Protein AF-A0AAJ4JXK0-F1 (afdb_monomer)

Organism: Spiroplasma citri (NCBI:txid2133)

pLDDT: mean 91.3, std 6.17, range [59.69, 97.75]

Nearest PDB structures (foldseek):
  7wff-assembly1_E  TM=5.460E-01  e=2.149E+00  Arabidopsis thaliana
  7f9o-assembly1_P  TM=5.614E-01  e=5.450E+00  Hordeum vulgare subsp. spontaneum
  6khi-assembly1_E  TM=5.506E-01  e=6.122E+00  Thermosynechococcus vestitus BP-1

Foldseek 3Di:
DDDDDDDDPPPCCCPPPVQVVLVVLLPDPVNDDDDDDDPPCPCVVVPVVSSVVSVDDDFDCDPPDNVDTDDDDLCVQLVVLLVQLVPDPDPVSVVVSVVVSLVSLLVVLLVPDPDDPVCPPVSVVSSVVSSVVSVVVSVVVSVVVVVVVVVVVVVVVVD

Structure (mmCIF, N/CA/C/O backbone):
data_AF-A0AAJ4JXK0-F1
#
_entry.id   AF-A0AAJ4JXK0-F1
#
loop_
_atom_site.group_PDB
_atom_site.id
_atom_site.type_symbol
_atom_site.label_atom_id
_atom_site.label_alt_id
_atom_site.label_comp_id
_atom_site.label_asym_id
_atom_site.label_entity_id
_atom_site.label_seq_id
_atom_site.pdbx_PDB_ins_code
_atom_site.Cartn_x
_atom_site.Cartn_y
_atom_site.Cartn_z
_atom_site.occupancy
_atom_site.B_iso_or_equiv
_atom_site.auth_seq_id
_atom_site.auth_comp_id
_atom_site.auth_asym_id
_atom_site.auth_atom_id
_atom_site.pdbx_PDB_model_num
ATOM 1 N N . MET A 1 1 ? 5.168 8.074 17.503 1.00 74.88 1 MET A N 1
ATOM 2 C CA . MET A 1 1 ? 5.072 7.044 18.561 1.00 74.88 1 MET A CA 1
ATOM 3 C C . MET A 1 1 ? 4.677 5.740 17.886 1.00 74.88 1 MET A C 1
ATOM 5 O O . MET A 1 1 ? 3.736 5.766 17.105 1.00 74.88 1 MET A O 1
ATOM 9 N N . HIS A 1 2 ? 5.406 4.651 18.127 1.00 91.56 2 HIS A N 1
ATOM 10 C CA . HIS A 1 2 ? 5.059 3.309 17.643 1.00 91.56 2 HIS A CA 1
ATOM 11 C C . HIS A 1 2 ? 4.752 2.431 18.856 1.00 91.56 2 HIS A C 1
ATOM 13 O O . HIS A 1 2 ? 5.457 2.526 19.859 1.00 91.56 2 HIS A O 1
ATOM 19 N N . SER A 1 3 ? 3.702 1.616 18.779 1.00 91.75 3 SER A N 1
ATOM 20 C CA . SER A 1 3 ? 3.287 0.720 19.859 1.00 91.75 3 SER A CA 1
ATOM 21 C C . SER A 1 3 ? 3.076 -0.697 19.334 1.00 91.75 3 SER A C 1
ATOM 23 O O . SER A 1 3 ? 2.657 -0.900 18.195 1.00 91.75 3 SER A O 1
ATOM 25 N N . VAL A 1 4 ? 3.376 -1.680 20.181 1.00 94.19 4 VAL A N 1
ATOM 26 C CA . VAL A 1 4 ? 3.122 -3.102 19.931 1.00 94.19 4 VAL A CA 1
ATOM 27 C C . VAL A 1 4 ? 2.274 -3.61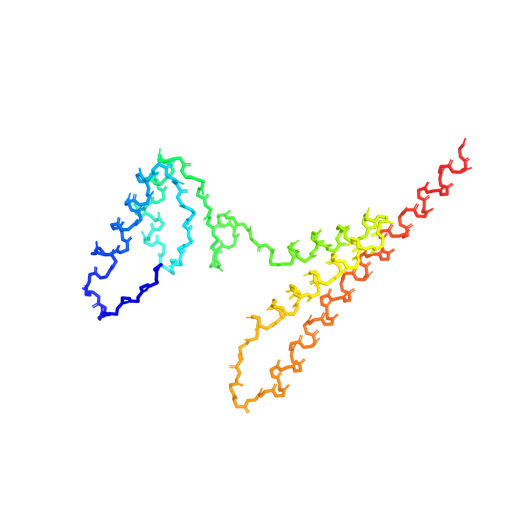9 21.086 1.00 94.19 4 VAL A C 1
ATOM 29 O O . VAL A 1 4 ? 2.636 -3.438 22.246 1.00 94.19 4 VAL A O 1
ATOM 32 N N . ILE A 1 5 ? 1.132 -4.236 20.774 1.00 91.50 5 ILE A N 1
ATOM 33 C CA . ILE A 1 5 ? 0.197 -4.777 21.769 1.00 91.50 5 ILE A CA 1
ATOM 34 C C . ILE A 1 5 ? 0.179 -6.298 21.635 1.00 91.50 5 ILE A C 1
ATOM 36 O O . ILE A 1 5 ? -0.261 -6.831 20.617 1.00 91.50 5 ILE A O 1
ATOM 40 N N . VAL A 1 6 ? 0.630 -6.996 22.676 1.00 93.81 6 VAL A N 1
ATOM 41 C CA . VAL A 1 6 ? 0.709 -8.463 22.714 1.00 93.81 6 VAL A CA 1
ATOM 42 C C . VAL A 1 6 ? -0.254 -9.000 23.768 1.00 93.81 6 VAL A C 1
ATOM 44 O O . VAL A 1 6 ? -0.399 -8.433 24.845 1.00 93.81 6 VAL A O 1
ATOM 47 N N . GLY A 1 7 ? -0.937 -10.096 23.452 1.00 91.62 7 GLY A N 1
ATOM 48 C CA . GLY A 1 7 ? -1.860 -10.770 24.362 1.00 91.62 7 GLY A CA 1
ATOM 49 C C . GLY A 1 7 ? -2.431 -12.029 23.721 1.00 91.62 7 GLY A C 1
ATOM 50 O O . GLY A 1 7 ? -2.402 -12.160 22.494 1.00 91.62 7 GLY A O 1
ATOM 51 N N . SER A 1 8 ? -2.981 -12.938 24.521 1.00 93.44 8 SER A N 1
ATOM 52 C CA . SER A 1 8 ? -3.598 -14.181 24.040 1.00 93.44 8 SER A CA 1
ATOM 53 C C . SER A 1 8 ? -4.868 -13.936 23.208 1.00 93.44 8 SER A C 1
ATOM 55 O O . SER A 1 8 ? -5.426 -12.833 23.165 1.00 93.44 8 SER A O 1
ATOM 57 N N . THR A 1 9 ? -5.345 -14.953 22.492 1.00 89.44 9 THR A N 1
ATOM 58 C CA . THR A 1 9 ? -6.667 -14.900 21.844 1.00 89.44 9 THR A CA 1
ATOM 59 C C . THR A 1 9 ? -7.746 -14.620 22.893 1.00 89.44 9 THR A C 1
ATOM 61 O O . THR A 1 9 ? -7.645 -15.087 24.022 1.00 89.44 9 THR A O 1
ATOM 64 N N . ALA A 1 10 ? -8.753 -13.820 22.532 1.00 87.06 10 ALA A N 1
ATOM 65 C CA . ALA A 1 10 ? -9.813 -13.352 23.432 1.00 87.06 10 ALA A CA 1
ATOM 66 C C . ALA A 1 10 ? -9.359 -12.469 24.617 1.00 87.06 10 ALA A C 1
ATOM 68 O O . ALA A 1 10 ? -10.185 -12.084 25.435 1.00 87.06 10 ALA A O 1
ATOM 69 N N . SER A 1 11 ? -8.100 -12.015 24.665 1.00 91.38 11 SER A N 1
ATOM 70 C CA . SER A 1 11 ? -7.618 -11.077 25.697 1.00 91.38 11 SER A CA 1
ATOM 71 C C . SER A 1 11 ? -8.143 -9.635 25.551 1.00 91.38 11 SER A C 1
ATOM 73 O O . SER A 1 11 ? -7.596 -8.713 26.147 1.00 91.38 11 SER A O 1
ATOM 75 N N . GLY A 1 12 ? -9.123 -9.400 24.675 1.00 91.31 12 GLY A N 1
ATOM 76 C CA . GLY A 1 12 ? -9.739 -8.087 24.486 1.00 91.31 12 GLY A CA 1
ATOM 77 C C . GLY A 1 12 ? -8.936 -7.057 23.682 1.00 91.31 12 GLY A C 1
ATOM 78 O O . GLY A 1 12 ? -9.390 -5.925 23.596 1.00 91.31 12 GLY A O 1
ATOM 79 N N . LYS A 1 13 ? -7.802 -7.396 23.042 1.00 93.94 13 LYS A N 1
ATOM 80 C CA . LYS A 1 13 ? -6.971 -6.425 22.273 1.00 93.94 13 LYS A CA 1
ATOM 81 C C . LYS A 1 13 ? -7.781 -5.571 21.291 1.00 93.94 13 LYS A C 1
ATOM 83 O O . LYS A 1 13 ? -7.614 -4.355 21.224 1.00 93.94 13 LYS A O 1
ATOM 88 N N . THR A 1 14 ? -8.675 -6.216 20.546 1.00 91.69 14 THR A N 1
ATOM 89 C CA . THR A 1 14 ? -9.527 -5.562 19.551 1.00 91.69 14 THR A CA 1
ATOM 90 C C . THR A 1 14 ? -10.476 -4.551 20.196 1.00 91.69 14 THR A C 1
ATOM 92 O O . THR A 1 14 ? -10.529 -3.401 19.772 1.00 91.69 14 THR A O 1
ATOM 95 N N . GLN A 1 15 ? -11.179 -4.966 21.252 1.00 92.88 15 GLN A N 1
ATOM 96 C CA . GLN A 1 15 ? -12.190 -4.156 21.938 1.00 92.88 15 GLN A CA 1
ATOM 97 C C . GLN A 1 15 ? -11.573 -3.063 22.818 1.00 92.88 15 GLN A C 1
ATOM 99 O O . GLN A 1 15 ? -12.094 -1.958 22.890 1.00 92.88 15 GLN A O 1
ATOM 104 N N . GLY A 1 16 ? -10.450 -3.357 23.474 1.00 92.88 16 GLY A N 1
ATOM 105 C CA . GLY A 1 16 ? -9.808 -2.454 24.424 1.00 92.88 16 GLY A CA 1
ATOM 106 C C . GLY A 1 16 ? -8.878 -1.425 23.788 1.00 92.88 16 GLY A C 1
ATOM 107 O O . GLY A 1 16 ? -8.674 -0.371 24.379 1.00 92.88 16 GLY A O 1
ATOM 108 N N . ILE A 1 17 ? -8.313 -1.702 22.604 1.00 93.94 17 ILE A N 1
ATOM 109 C CA . ILE A 1 17 ? -7.303 -0.824 21.989 1.00 93.94 17 ILE A CA 1
ATOM 110 C C . ILE A 1 17 ? -7.640 -0.468 20.543 1.00 93.94 17 ILE A C 1
ATOM 112 O O . ILE A 1 17 ? -7.691 0.715 20.208 1.00 93.94 17 ILE A O 1
ATOM 116 N N . VAL A 1 18 ? -7.873 -1.457 19.676 1.00 93.81 18 VAL A N 1
ATOM 117 C CA . VAL A 1 18 ? -8.003 -1.215 18.226 1.00 93.81 18 VAL A CA 1
ATOM 118 C C . VAL A 1 18 ? -9.253 -0.394 17.910 1.00 93.81 18 VAL A C 1
ATOM 120 O O . VAL A 1 18 ? -9.146 0.674 17.310 1.00 93.81 18 VAL A O 1
ATOM 123 N N . LEU A 1 19 ? -10.427 -0.847 18.359 1.00 95.50 19 LEU A N 1
ATOM 124 C CA . LEU A 1 19 ? -11.693 -0.153 18.118 1.00 95.50 19 LEU A CA 1
ATOM 125 C C . LEU A 1 19 ? -11.710 1.259 18.730 1.00 95.50 19 LEU A C 1
ATOM 127 O O . LEU A 1 19 ? -11.975 2.202 17.982 1.00 95.50 19 LEU A O 1
ATOM 131 N N . PRO A 1 20 ? -11.357 1.469 20.019 1.00 95.56 20 PRO A N 1
ATOM 132 C CA . PRO A 1 20 ? -11.241 2.812 20.583 1.00 95.56 20 PRO A CA 1
ATOM 133 C C . PRO A 1 20 ? -10.326 3.728 19.770 1.00 95.56 20 PRO A C 1
ATOM 135 O O . PRO A 1 20 ? -10.684 4.876 19.519 1.00 95.56 20 PRO A O 1
ATOM 138 N N . THR A 1 21 ? -9.184 3.217 19.299 1.00 95.12 21 THR A N 1
ATOM 139 C CA . THR A 1 21 ? -8.241 3.985 18.471 1.00 95.12 21 THR A CA 1
ATOM 140 C C . THR A 1 21 ? -8.879 4.426 17.152 1.00 95.12 21 THR A C 1
ATOM 142 O O . THR A 1 21 ? -8.759 5.590 16.771 1.00 95.12 21 THR A O 1
ATOM 145 N N . ILE A 1 22 ? -9.600 3.529 16.471 1.00 96.50 22 ILE A N 1
ATOM 146 C CA . ILE A 1 22 ? -10.316 3.847 15.227 1.00 96.50 22 ILE A CA 1
ATOM 147 C C . ILE A 1 22 ? -11.394 4.908 15.481 1.00 96.50 22 ILE A C 1
ATOM 149 O O . ILE A 1 22 ? -11.466 5.896 14.750 1.00 96.50 22 ILE A O 1
ATOM 153 N N . TYR A 1 23 ? -12.204 4.751 16.532 1.00 96.31 23 TYR A N 1
ATOM 154 C CA . TYR A 1 23 ? -13.269 5.706 16.852 1.00 96.31 23 TYR A CA 1
ATOM 155 C C . TYR A 1 23 ? -12.723 7.086 17.236 1.00 96.31 23 TYR A C 1
ATOM 157 O O . TYR A 1 23 ? -13.265 8.097 16.781 1.00 96.31 23 TYR A O 1
ATOM 165 N N . LEU A 1 24 ? -11.640 7.137 18.021 1.00 95.50 24 LEU A N 1
ATOM 166 C CA . LEU A 1 24 ? -10.947 8.377 18.383 1.00 95.50 24 LEU A CA 1
ATOM 167 C C . LEU A 1 24 ? -10.407 9.095 17.142 1.00 95.50 24 LEU A C 1
ATOM 169 O O . LEU A 1 24 ? -10.670 10.284 16.964 1.00 95.50 24 LEU A O 1
ATOM 173 N N . ASN A 1 25 ? -9.732 8.370 16.246 1.00 95.62 25 ASN A N 1
ATOM 174 C CA . ASN A 1 25 ? -9.268 8.927 14.975 1.00 95.62 25 ASN A CA 1
ATOM 175 C C . ASN A 1 25 ? -10.436 9.418 14.115 1.00 95.62 25 ASN A C 1
ATOM 177 O O . ASN A 1 25 ? -10.362 10.509 13.557 1.00 95.62 25 ASN A O 1
ATOM 181 N N . GLY A 1 26 ? -11.541 8.669 14.084 1.00 95.81 26 GLY A N 1
ATOM 182 C CA . GLY A 1 26 ? -12.766 9.052 13.389 1.00 95.81 26 GLY A CA 1
ATOM 183 C C . GLY A 1 26 ? -13.316 10.415 13.825 1.00 95.81 26 GLY A C 1
ATOM 184 O O . GLY A 1 26 ? -13.728 11.205 12.974 1.00 95.81 26 GLY A O 1
ATOM 185 N N . LYS A 1 27 ? -13.260 10.727 15.129 1.00 94.88 27 LYS A N 1
ATOM 186 C CA . LYS A 1 27 ? -13.686 12.029 15.682 1.00 94.88 27 LYS A CA 1
ATOM 187 C C . LYS A 1 27 ? -12.670 13.147 15.480 1.00 94.88 27 LYS A C 1
ATOM 189 O O . LYS A 1 27 ? -13.033 14.314 15.601 1.00 94.88 27 LYS A O 1
ATOM 194 N N . SER A 1 28 ? -11.410 12.813 15.212 1.00 95.00 28 SER A N 1
ATOM 195 C CA . SER A 1 28 ? -10.355 13.811 15.087 1.00 95.00 28 SER A CA 1
ATOM 196 C C . SER A 1 28 ? -10.647 14.787 13.949 1.00 95.00 28 SER A C 1
ATOM 198 O O . SER A 1 28 ? -10.995 14.388 12.835 1.00 95.00 28 SER A O 1
ATOM 200 N N . THR A 1 29 ? -10.435 16.076 14.204 1.00 92.50 29 THR A N 1
ATOM 201 C CA . THR A 1 29 ? -10.529 17.135 13.190 1.00 92.50 29 THR A CA 1
ATOM 202 C C . THR A 1 29 ? -9.427 17.022 12.139 1.00 92.50 29 THR A C 1
ATOM 204 O O . THR A 1 29 ? -9.635 17.410 10.995 1.00 92.50 29 THR A O 1
ATOM 207 N N . THR A 1 30 ? -8.276 16.438 12.492 1.00 92.88 30 THR A N 1
ATOM 208 C CA . THR A 1 30 ? -7.153 16.222 11.565 1.00 92.88 30 THR A CA 1
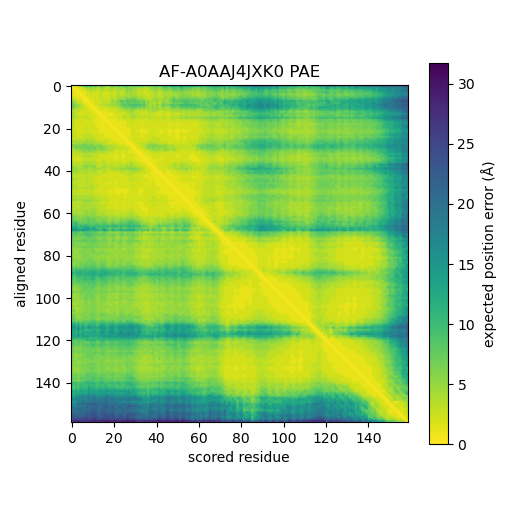ATOM 209 C C . THR A 1 30 ? -7.407 15.112 10.548 1.00 92.88 30 THR A C 1
ATOM 211 O O . THR A 1 30 ? -6.680 15.032 9.562 1.00 92.88 30 THR A O 1
ATOM 214 N N . LYS A 1 31 ? -8.414 14.258 10.787 1.00 92.00 31 LYS A N 1
ATOM 215 C CA . LYS A 1 31 ? -8.820 13.136 9.924 1.00 92.00 31 LYS A CA 1
ATOM 216 C C . LYS A 1 31 ? -7.630 12.309 9.397 1.00 92.00 31 LYS A C 1
ATOM 218 O O . LYS A 1 31 ? -7.422 12.228 8.186 1.00 92.00 31 LYS A O 1
ATOM 223 N N . PRO A 1 32 ? -6.823 11.684 10.279 1.00 94.38 32 PRO A N 1
ATOM 224 C CA . PRO A 1 32 ? -5.642 10.941 9.849 1.00 94.38 32 PRO A CA 1
ATOM 225 C C . PRO A 1 32 ? -6.022 9.735 8.987 1.00 94.38 32 PRO A C 1
ATOM 227 O O . 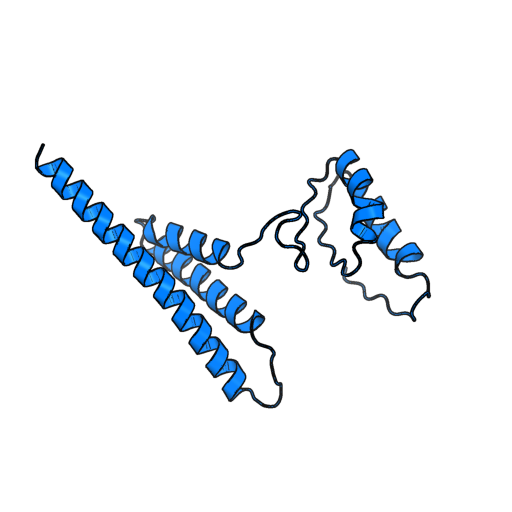PRO A 1 32 ? -6.965 9.014 9.315 1.00 94.38 32 PRO A O 1
ATOM 230 N N . THR A 1 33 ? -5.254 9.479 7.926 1.00 96.19 33 THR A N 1
ATOM 231 C CA . THR A 1 33 ? -5.404 8.279 7.092 1.00 96.19 33 THR A CA 1
ATOM 232 C C . THR A 1 33 ? -5.163 7.020 7.919 1.00 96.19 33 THR A C 1
ATOM 234 O O . THR A 1 33 ? -4.155 6.910 8.616 1.00 96.19 33 THR A O 1
ATOM 237 N N . MET A 1 34 ? -6.071 6.053 7.802 1.00 96.12 34 MET A N 1
ATOM 238 C CA . MET A 1 34 ? -5.980 4.761 8.479 1.00 96.12 34 MET A CA 1
ATOM 239 C C . MET A 1 34 ? -5.822 3.644 7.451 1.00 96.12 34 MET A C 1
ATOM 241 O O . MET A 1 34 ? -6.575 3.574 6.483 1.00 96.12 34 MET A O 1
ATOM 245 N N . ILE A 1 35 ? -4.847 2.765 7.684 1.00 95.50 35 ILE A N 1
ATOM 246 C CA . ILE A 1 35 ? -4.660 1.515 6.943 1.00 95.50 35 ILE A CA 1
ATOM 247 C C . ILE A 1 35 ? -4.818 0.390 7.961 1.00 95.50 35 ILE A C 1
ATOM 249 O O . ILE A 1 35 ? -4.083 0.345 8.946 1.00 95.50 35 ILE A O 1
ATOM 253 N N . ILE A 1 36 ? -5.802 -0.479 7.743 1.00 94.88 36 ILE A N 1
ATOM 254 C CA . ILE A 1 36 ? -6.172 -1.544 8.675 1.00 94.88 36 ILE A CA 1
ATOM 255 C C . ILE A 1 36 ? -6.099 -2.867 7.920 1.00 94.88 36 ILE A C 1
ATOM 257 O O . ILE A 1 36 ? -6.762 -3.036 6.899 1.00 94.88 36 ILE A O 1
ATOM 261 N N . THR A 1 37 ? -5.292 -3.800 8.418 1.00 93.31 37 THR A N 1
ATOM 262 C CA . THR A 1 37 ? -5.285 -5.183 7.943 1.00 93.31 37 THR A CA 1
ATOM 263 C C . THR A 1 37 ? -6.360 -5.961 8.697 1.00 93.31 37 THR A C 1
ATOM 265 O O . THR A 1 37 ? -6.274 -6.138 9.911 1.00 93.31 37 THR A O 1
ATOM 268 N N . ASP A 1 38 ? -7.397 -6.406 7.988 1.00 92.56 38 ASP A N 1
ATOM 269 C CA . ASP A 1 38 ? -8.554 -7.080 8.585 1.00 92.56 38 ASP A CA 1
ATOM 270 C C . ASP A 1 38 ? -8.824 -8.432 7.906 1.00 92.56 38 ASP A C 1
ATOM 272 O O . ASP A 1 38 ? -9.669 -8.521 7.017 1.00 92.56 38 ASP A O 1
ATOM 276 N N . PRO A 1 39 ? -8.119 -9.505 8.309 1.00 86.38 39 PRO A N 1
ATOM 277 C CA . PRO A 1 39 ? -8.281 -10.826 7.701 1.00 86.38 39 PRO A CA 1
ATOM 278 C C . PRO A 1 39 ? -9.685 -11.428 7.855 1.00 86.38 39 PRO A C 1
ATOM 280 O O . PRO A 1 39 ? -10.021 -12.360 7.133 1.00 86.38 39 PRO A O 1
ATOM 283 N N . LYS A 1 40 ? -10.485 -10.949 8.821 1.00 87.62 40 LYS A N 1
ATOM 284 C CA . LYS A 1 40 ? -11.819 -11.491 9.131 1.00 87.62 40 LYS A CA 1
ATOM 285 C C . LYS A 1 40 ? -12.973 -10.607 8.654 1.00 87.62 40 LYS A C 1
ATOM 287 O O . LYS A 1 40 ? -14.116 -11.051 8.677 1.00 87.62 40 LYS A O 1
ATOM 292 N N . GLY A 1 41 ? -12.702 -9.360 8.276 1.00 90.31 41 GLY A N 1
ATOM 293 C CA . GLY A 1 41 ? -13.724 -8.369 7.926 1.00 90.31 41 GLY A CA 1
ATOM 294 C C . GLY A 1 41 ? -14.488 -7.787 9.126 1.00 90.31 41 GLY A C 1
ATOM 295 O O . GLY A 1 41 ? -15.419 -7.003 8.939 1.00 90.31 41 GLY A O 1
ATOM 296 N N . GLU A 1 42 ? -14.131 -8.153 10.363 1.00 93.44 42 GLU A N 1
ATOM 297 C CA . GLU A 1 42 ? -14.824 -7.695 11.575 1.00 93.44 42 GLU A CA 1
ATOM 298 C C . GLU A 1 42 ? -14.675 -6.180 11.768 1.00 93.44 42 GLU A C 1
ATOM 300 O O . GLU A 1 42 ? -15.639 -5.495 12.111 1.00 93.44 42 GLU A O 1
ATOM 305 N N . MET A 1 43 ? -13.478 -5.636 11.533 1.00 95.00 43 MET A N 1
ATOM 306 C CA . MET A 1 43 ? -13.210 -4.207 11.714 1.00 95.00 43 MET A CA 1
ATOM 307 C C . MET A 1 43 ? -13.934 -3.390 10.657 1.00 95.00 43 MET A C 1
ATOM 309 O O . MET A 1 43 ? -14.530 -2.362 10.984 1.00 95.00 43 MET A O 1
ATOM 313 N N . TYR A 1 44 ? -13.926 -3.855 9.407 1.00 94.12 44 TYR A N 1
ATOM 314 C CA . TYR A 1 44 ? -14.679 -3.215 8.337 1.00 94.12 44 TYR A CA 1
ATOM 315 C C . TYR A 1 44 ? -16.173 -3.146 8.676 1.00 94.12 44 TYR A C 1
ATOM 317 O O . TYR A 1 44 ? -16.750 -2.057 8.657 1.00 94.12 44 TYR A O 1
ATOM 325 N N . ASN A 1 45 ? -16.780 -4.269 9.065 1.00 94.62 45 ASN A N 1
ATOM 326 C CA . ASN A 1 45 ? -18.208 -4.333 9.382 1.00 94.62 45 ASN A CA 1
ATOM 327 C C . ASN A 1 45 ? -18.593 -3.439 10.573 1.00 94.62 45 ASN A C 1
ATOM 329 O O . ASN A 1 45 ? -19.646 -2.810 10.550 1.00 94.62 45 ASN A O 1
ATOM 333 N N . LEU A 1 46 ? -17.738 -3.346 11.597 1.00 95.88 46 LEU A N 1
ATOM 334 C CA . LEU A 1 46 ? -18.018 -2.563 12.807 1.00 95.88 46 LEU A CA 1
ATOM 335 C C . LEU A 1 46 ? -17.761 -1.057 12.655 1.00 95.88 46 LEU A C 1
ATOM 337 O O . LEU A 1 46 ? -18.386 -0.257 13.354 1.00 95.88 46 LEU A O 1
ATOM 341 N N . THR A 1 47 ? -16.814 -0.652 11.803 1.00 97.00 47 THR A N 1
ATOM 342 C CA . THR A 1 47 ? -16.291 0.730 11.820 1.00 97.00 47 THR A CA 1
ATOM 343 C C . THR A 1 47 ? -16.482 1.507 10.523 1.00 97.00 47 THR A C 1
ATOM 345 O O . THR A 1 47 ? -16.492 2.736 10.565 1.00 97.00 47 THR A O 1
ATOM 348 N N . SER A 1 48 ? -16.663 0.843 9.376 1.00 96.19 48 SER A N 1
ATOM 349 C CA . SER A 1 48 ? -16.685 1.520 8.069 1.00 96.19 48 SER A CA 1
ATOM 350 C C . SER A 1 48 ? -17.818 2.539 7.929 1.00 96.19 48 SER A C 1
ATOM 352 O O . SER A 1 48 ? -17.560 3.654 7.480 1.00 96.19 48 SER A O 1
ATOM 354 N N . GLY A 1 49 ? -19.036 2.193 8.364 1.00 96.88 49 GLY A N 1
ATOM 355 C CA . GLY A 1 49 ? -20.193 3.096 8.341 1.00 96.88 49 GLY A CA 1
ATOM 356 C C . GLY A 1 49 ? -19.955 4.349 9.183 1.00 96.88 49 GLY A C 1
ATOM 357 O O . GLY A 1 49 ? -20.036 5.463 8.674 1.00 96.88 49 GLY A O 1
ATOM 358 N N . TYR A 1 50 ? -19.523 4.164 10.433 1.00 97.56 50 TYR A N 1
ATOM 359 C CA . TYR A 1 50 ? -19.167 5.268 11.325 1.00 97.56 50 TYR A CA 1
ATOM 360 C C . TYR A 1 50 ? -18.083 6.179 10.730 1.00 97.56 50 TYR A C 1
ATOM 362 O O . TYR A 1 50 ? -18.177 7.405 10.798 1.00 97.56 50 TYR A O 1
ATOM 370 N N . LEU A 1 51 ? -17.029 5.602 10.148 1.00 97.75 51 LEU A N 1
ATOM 371 C CA . LEU A 1 51 ? -15.960 6.383 9.533 1.00 97.75 51 LEU A CA 1
ATOM 372 C C . LEU A 1 51 ? -16.471 7.165 8.314 1.00 97.75 51 LEU A C 1
ATOM 374 O O . LEU A 1 51 ? -16.130 8.340 8.170 1.00 97.75 51 LEU A O 1
ATOM 378 N N . ALA A 1 52 ? -17.315 6.553 7.479 1.00 96.69 52 ALA A N 1
ATOM 379 C CA . ALA A 1 52 ? -17.933 7.212 6.332 1.00 96.69 52 ALA A CA 1
ATOM 380 C C . ALA A 1 52 ? -18.811 8.403 6.754 1.00 96.69 52 ALA A C 1
ATOM 382 O O . ALA A 1 52 ? -18.670 9.488 6.193 1.00 96.69 52 ALA A O 1
ATOM 383 N N . GLU A 1 53 ? -19.637 8.242 7.792 1.00 97.12 53 GLU A N 1
ATOM 384 C CA . GLU A 1 53 ? -20.432 9.329 8.391 1.00 97.12 53 GLU A CA 1
ATOM 385 C C . GLU A 1 53 ? -19.549 10.462 8.927 1.00 97.12 53 GLU A C 1
ATOM 387 O O . GLU A 1 53 ? -19.890 11.638 8.842 1.00 97.12 53 GLU A O 1
ATOM 392 N N . ASN A 1 54 ? -18.360 10.117 9.418 1.00 96.38 54 ASN A N 1
ATOM 393 C CA . ASN A 1 54 ? -17.348 11.069 9.853 1.00 96.38 54 ASN A CA 1
ATOM 394 C C . ASN A 1 54 ? -16.494 11.617 8.690 1.00 96.38 54 ASN A C 1
ATOM 396 O O . ASN A 1 54 ? -15.432 12.192 8.933 1.00 96.38 54 ASN A O 1
ATOM 400 N N . GLY A 1 55 ? -16.920 11.470 7.435 1.00 95.44 55 GLY A N 1
ATOM 401 C CA . GLY A 1 55 ? -16.275 12.079 6.269 1.00 95.44 55 GLY A CA 1
ATOM 402 C C . GLY A 1 55 ? -15.033 11.346 5.756 1.00 95.44 55 GLY A C 1
ATOM 403 O O . GLY A 1 55 ? -14.292 11.897 4.941 1.00 95.44 55 GLY A O 1
ATOM 404 N N . TYR A 1 56 ? -14.780 10.113 6.203 1.00 97.38 56 TYR A N 1
ATOM 405 C CA . TYR A 1 56 ? -13.706 9.299 5.641 1.00 97.38 56 TYR A CA 1
ATOM 406 C C . TYR A 1 56 ? -14.107 8.671 4.309 1.00 97.38 56 TYR A C 1
ATOM 408 O O . TYR A 1 56 ? -15.178 8.087 4.159 1.00 97.38 56 TYR A O 1
ATOM 416 N N . LYS A 1 57 ? -13.178 8.689 3.350 1.00 96.31 57 LYS A N 1
ATOM 417 C CA . LYS A 1 57 ? -13.299 7.899 2.124 1.00 96.31 57 LYS A CA 1
ATOM 418 C C . LYS A 1 57 ? -12.878 6.460 2.401 1.00 96.31 57 LYS A C 1
ATOM 420 O O . LYS A 1 57 ? -11.689 6.178 2.539 1.00 96.31 57 LYS A O 1
ATOM 425 N N . ILE A 1 58 ? -13.845 5.552 2.431 1.00 95.62 58 ILE A N 1
ATOM 426 C CA . ILE A 1 58 ? -13.577 4.134 2.672 1.00 95.62 58 ILE A CA 1
ATOM 427 C C . ILE A 1 58 ? -13.092 3.464 1.385 1.00 95.62 58 ILE A C 1
ATOM 429 O O . ILE A 1 58 ? -13.69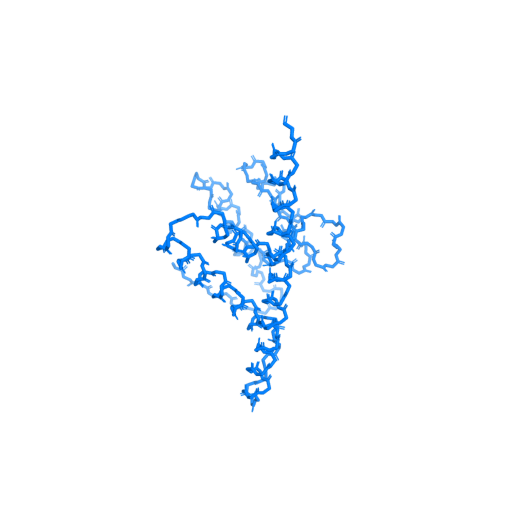5 3.610 0.317 1.00 95.62 58 ILE A O 1
ATOM 433 N N . LYS A 1 59 ? -11.976 2.741 1.493 1.00 94.56 59 LYS A N 1
ATOM 434 C CA . LYS A 1 59 ? -11.413 1.899 0.437 1.00 94.56 59 LYS A CA 1
ATOM 435 C C . LYS A 1 59 ? -11.117 0.520 0.998 1.00 94.56 59 LYS A C 1
ATOM 437 O O . LYS A 1 59 ? -10.529 0.414 2.068 1.00 94.56 59 LYS A O 1
ATOM 442 N N . VAL A 1 60 ? -11.539 -0.510 0.273 1.00 93.81 60 VAL A N 1
ATOM 443 C CA . VAL A 1 60 ? -11.398 -1.913 0.681 1.00 93.81 60 VAL A CA 1
ATOM 444 C C . VAL A 1 60 ? -10.662 -2.650 -0.416 1.00 93.81 60 VAL A C 1
ATOM 446 O O . VAL A 1 60 ? -11.065 -2.545 -1.566 1.00 93.81 60 VAL A O 1
ATOM 449 N N . ILE A 1 61 ? -9.610 -3.383 -0.072 1.00 92.44 61 ILE A N 1
ATOM 450 C CA . ILE A 1 61 ? -8.944 -4.306 -0.991 1.00 92.44 61 ILE A CA 1
ATOM 451 C C . ILE A 1 61 ? -9.213 -5.706 -0.447 1.00 92.44 61 ILE A C 1
ATOM 453 O O . ILE A 1 61 ? -8.643 -6.084 0.576 1.00 92.44 61 ILE A O 1
ATOM 457 N N . ASP A 1 62 ? -10.126 -6.431 -1.091 1.00 90.75 62 ASP A N 1
ATOM 458 C CA . ASP A 1 62 ? -10.462 -7.808 -0.732 1.00 90.75 62 ASP A CA 1
ATOM 459 C C . ASP A 1 62 ? -9.663 -8.769 -1.622 1.00 90.75 62 ASP A C 1
ATOM 461 O O . ASP A 1 62 ? -9.905 -8.890 -2.822 1.00 90.75 62 ASP A O 1
ATOM 465 N N .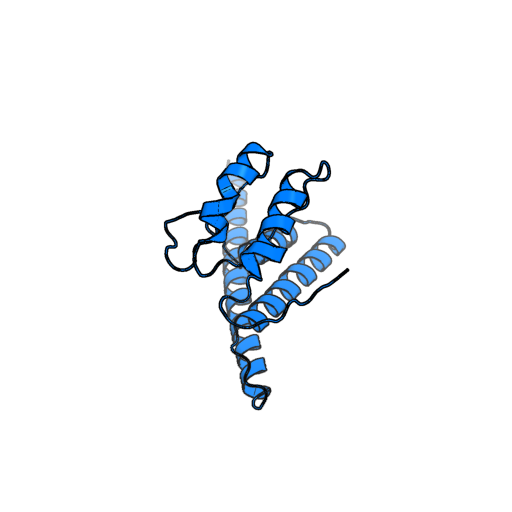 PHE A 1 63 ? -8.666 -9.429 -1.030 1.00 86.88 63 PHE A N 1
ATOM 466 C CA . PHE A 1 63 ? -7.822 -10.394 -1.739 1.00 86.88 63 PHE A CA 1
ATOM 467 C C . PHE A 1 63 ? -8.482 -11.770 -1.899 1.00 86.88 63 PHE A C 1
ATOM 469 O O . PHE A 1 63 ? -8.014 -12.571 -2.705 1.00 86.88 63 PHE A O 1
ATOM 476 N N . CYS A 1 64 ? -9.553 -12.054 -1.152 1.00 87.19 64 CYS A N 1
ATOM 477 C CA . CYS A 1 64 ? -10.310 -13.299 -1.256 1.00 87.19 64 CYS A CA 1
ATOM 478 C C . CYS A 1 64 ? -11.394 -13.197 -2.334 1.00 87.19 64 CYS A C 1
ATOM 480 O O . CYS A 1 64 ? -11.668 -14.173 -3.029 1.00 87.19 64 CYS A O 1
ATOM 482 N N . ASN A 1 65 ? -12.008 -12.021 -2.484 1.00 86.00 65 ASN A N 1
ATOM 483 C CA . ASN A 1 65 ? -12.994 -11.746 -3.519 1.00 86.00 65 ASN A CA 1
ATOM 484 C C . ASN A 1 65 ? -12.648 -10.462 -4.281 1.00 86.00 65 ASN A C 1
ATOM 486 O O . ASN A 1 65 ? -13.073 -9.369 -3.916 1.00 86.00 65 ASN A O 1
ATOM 490 N N . LEU A 1 66 ? -11.921 -10.626 -5.387 1.00 83.25 66 LEU A N 1
ATOM 491 C CA . LEU A 1 66 ? -11.423 -9.518 -6.209 1.00 83.25 66 LEU A CA 1
ATOM 492 C C . LEU A 1 66 ? -12.534 -8.712 -6.905 1.00 83.25 66 LEU A C 1
ATOM 494 O O . LEU A 1 66 ? -12.287 -7.585 -7.330 1.00 83.25 66 LEU A O 1
ATOM 498 N N . GLU A 1 67 ? -13.744 -9.267 -7.030 1.00 82.94 67 GLU A N 1
ATOM 499 C CA . GLU A 1 67 ? -14.903 -8.560 -7.591 1.00 82.94 67 GLU A CA 1
ATOM 500 C C . GLU A 1 67 ? -15.530 -7.590 -6.581 1.00 82.94 67 GLU A C 1
ATOM 502 O O . GLU A 1 67 ? -16.285 -6.690 -6.955 1.00 82.94 67 GLU A O 1
ATOM 507 N N . LYS A 1 68 ? -15.222 -7.755 -5.290 1.00 79.94 68 LYS A N 1
ATOM 508 C CA . LYS A 1 68 ? -15.744 -6.921 -4.213 1.00 79.94 68 LYS A CA 1
ATOM 509 C C . LYS A 1 68 ? -14.748 -5.829 -3.834 1.00 79.94 68 LYS A C 1
ATOM 511 O O . LYS A 1 68 ? -13.551 -6.046 -3.678 1.00 79.94 68 LYS A O 1
ATOM 516 N N . GLY A 1 69 ? -15.274 -4.629 -3.605 1.00 82.44 69 GLY A N 1
ATOM 517 C CA . GLY A 1 69 ? -14.486 -3.501 -3.117 1.00 82.44 69 GLY A CA 1
ATOM 518 C C . GLY A 1 69 ? -13.688 -2.798 -4.216 1.00 82.44 69 GLY A C 1
ATOM 519 O O . GLY A 1 69 ? -14.204 -2.475 -5.283 1.00 82.44 69 GLY A O 1
ATOM 520 N N . ASN A 1 70 ? -12.447 -2.437 -3.909 1.00 90.38 70 ASN A N 1
ATOM 521 C CA . ASN A 1 70 ? -11.557 -1.689 -4.781 1.00 90.38 70 ASN A CA 1
ATOM 522 C C . ASN A 1 70 ? -10.399 -2.564 -5.242 1.00 90.38 70 ASN A C 1
ATOM 524 O O . ASN A 1 70 ? -9.778 -3.281 -4.462 1.00 90.38 70 ASN A O 1
ATOM 528 N N . THR A 1 71 ? -10.057 -2.414 -6.515 1.00 87.75 71 THR A N 1
ATOM 529 C CA . THR A 1 71 ? -8.894 -3.060 -7.103 1.00 87.75 71 THR A CA 1
ATOM 530 C C . THR A 1 71 ? -7.636 -2.242 -6.843 1.00 87.75 71 THR A C 1
ATOM 532 O O . THR A 1 71 ? -7.656 -1.007 -6.774 1.00 87.75 71 THR A O 1
ATOM 535 N N . TRP A 1 72 ? -6.515 -2.942 -6.709 1.00 87.56 72 TRP A N 1
ATOM 536 C CA . TRP A 1 72 ? -5.202 -2.330 -6.600 1.00 87.56 72 TRP A CA 1
ATOM 537 C C . TRP A 1 72 ? -4.234 -3.028 -7.543 1.00 87.56 72 TRP A C 1
ATOM 539 O O . TRP A 1 72 ? -4.041 -4.238 -7.468 1.00 87.56 72 TRP A O 1
ATOM 549 N N . ASN A 1 73 ? -3.629 -2.248 -8.437 1.00 89.56 73 ASN A N 1
ATOM 550 C CA . ASN A 1 73 ? -2.571 -2.725 -9.310 1.00 89.56 73 ASN A CA 1
ATOM 551 C C . ASN A 1 73 ? -1.212 -2.249 -8.759 1.00 89.56 73 ASN A C 1
ATOM 553 O O . ASN A 1 73 ? -0.918 -1.051 -8.858 1.00 89.56 73 ASN A O 1
ATOM 557 N N . PRO A 1 74 ? -0.365 -3.147 -8.225 1.00 88.44 74 PRO A N 1
ATOM 558 C CA . PRO A 1 74 ? 0.946 -2.779 -7.690 1.00 88.44 74 PRO A CA 1
ATOM 559 C C . PRO A 1 74 ? 1.895 -2.212 -8.759 1.00 88.44 74 PRO A C 1
ATOM 561 O O . PRO A 1 74 ? 2.774 -1.413 -8.436 1.00 88.44 74 PRO A O 1
ATOM 564 N N . LEU A 1 75 ? 1.689 -2.543 -10.040 1.00 93.00 75 LEU A N 1
ATOM 565 C CA . LEU A 1 75 ? 2.487 -2.025 -11.155 1.00 93.00 75 LEU A CA 1
ATOM 566 C C . LEU A 1 75 ? 2.097 -0.600 -11.560 1.00 93.00 75 LEU A C 1
ATOM 568 O O . LEU A 1 75 ? 2.882 0.083 -12.214 1.00 93.00 75 LEU A O 1
ATOM 572 N N . LYS A 1 76 ? 0.924 -0.099 -11.147 1.00 93.31 76 LYS A N 1
ATOM 573 C CA . LYS A 1 76 ? 0.429 1.223 -11.569 1.00 93.31 76 LYS A CA 1
ATOM 574 C C . LYS A 1 76 ? 1.393 2.352 -11.209 1.00 93.31 76 LYS A C 1
ATOM 576 O O . LYS A 1 76 ? 1.614 3.249 -12.011 1.00 93.31 76 LYS A O 1
ATOM 581 N N . LEU A 1 77 ? 1.998 2.300 -10.022 1.00 93.56 77 LEU A N 1
ATOM 582 C CA . LEU A 1 77 ? 2.936 3.333 -9.570 1.00 93.56 77 LEU A CA 1
ATOM 583 C C . LEU A 1 77 ? 4.281 3.292 -10.300 1.00 93.56 77 LEU A C 1
ATOM 585 O O . LEU A 1 77 ? 4.964 4.316 -10.335 1.00 93.56 77 LEU A O 1
ATOM 589 N N . ILE A 1 78 ? 4.679 2.123 -10.803 1.00 96.31 78 ILE A N 1
ATOM 590 C CA . ILE A 1 78 ? 5.864 1.957 -11.652 1.00 96.31 78 ILE A CA 1
ATOM 591 C C . ILE A 1 78 ? 5.549 2.549 -13.022 1.00 96.31 78 ILE A C 1
ATOM 593 O O . ILE A 1 78 ? 6.261 3.437 -13.480 1.00 96.31 78 ILE A O 1
ATOM 597 N N . TYR A 1 79 ? 4.425 2.128 -13.605 1.00 94.88 79 TYR A N 1
ATOM 598 C CA . TYR A 1 79 ? 3.927 2.623 -14.881 1.00 94.88 79 TYR A CA 1
ATOM 599 C C . TYR A 1 79 ? 3.788 4.152 -14.893 1.00 94.88 79 TYR A C 1
ATOM 601 O O . TYR A 1 79 ? 4.290 4.806 -15.794 1.00 94.88 79 TYR A O 1
ATOM 609 N N . ASP A 1 80 ? 3.197 4.758 -13.863 1.00 94.94 80 ASP A N 1
ATOM 610 C CA . ASP A 1 80 ? 3.000 6.213 -13.823 1.00 94.94 80 ASP A CA 1
ATOM 611 C C . ASP A 1 80 ? 4.306 7.008 -13.819 1.00 94.94 80 ASP A C 1
ATOM 613 O O . ASP A 1 80 ? 4.381 8.086 -14.407 1.00 94.94 80 ASP A O 1
ATOM 617 N N . ASP A 1 81 ? 5.336 6.505 -13.142 1.00 96.31 81 ASP A N 1
ATOM 618 C CA . ASP A 1 81 ? 6.643 7.158 -13.132 1.00 96.31 81 ASP A CA 1
ATOM 619 C C . ASP A 1 81 ? 7.409 6.894 -14.433 1.00 96.31 81 ASP A C 1
ATOM 621 O O . ASP A 1 81 ? 8.108 7.783 -14.915 1.00 96.31 81 ASP A O 1
ATOM 625 N N . PHE A 1 82 ? 7.224 5.720 -15.037 1.00 95.94 82 PHE A N 1
ATOM 626 C CA . PHE A 1 82 ? 7.735 5.400 -16.365 1.00 95.94 82 PHE A CA 1
ATOM 627 C C . PHE A 1 82 ? 7.141 6.317 -17.445 1.00 95.94 82 PHE A C 1
ATOM 629 O O . PHE A 1 82 ? 7.878 6.931 -18.210 1.00 95.94 82 PHE A O 1
ATOM 636 N N . ILE A 1 83 ? 5.824 6.527 -17.445 1.00 93.31 83 ILE A N 1
ATOM 637 C CA . ILE A 1 83 ? 5.163 7.447 -18.381 1.00 93.31 83 ILE A CA 1
ATOM 638 C C . ILE A 1 83 ? 5.647 8.884 -18.191 1.00 93.31 83 ILE A C 1
ATOM 640 O O . ILE A 1 83 ? 5.924 9.575 -19.169 1.00 93.31 83 ILE A O 1
ATOM 644 N N . LYS A 1 84 ? 5.829 9.335 -16.944 1.00 94.25 84 LYS A N 1
ATOM 645 C CA . LYS A 1 84 ? 6.425 10.654 -16.680 1.00 94.25 84 LYS A CA 1
ATOM 646 C C . LYS A 1 84 ? 7.846 10.759 -17.217 1.00 94.25 84 LYS A C 1
ATOM 648 O O . LYS A 1 84 ? 8.212 11.831 -17.685 1.00 94.25 84 LYS A O 1
ATOM 653 N N . MET A 1 85 ? 8.643 9.691 -17.162 1.00 94.69 85 MET A N 1
ATOM 654 C CA . MET A 1 85 ? 9.965 9.673 -17.790 1.00 94.69 85 MET A CA 1
ATOM 655 C C . MET A 1 85 ? 9.854 9.888 -19.305 1.00 94.69 85 MET A C 1
ATOM 657 O O . MET A 1 85 ? 10.556 10.751 -19.824 1.00 94.69 85 MET A O 1
ATOM 661 N N . ILE A 1 86 ? 8.986 9.140 -19.995 1.00 91.12 86 ILE A N 1
ATOM 662 C CA . ILE A 1 86 ? 8.825 9.225 -21.458 1.00 91.12 86 ILE A CA 1
ATOM 663 C C . ILE A 1 86 ? 8.323 10.609 -21.883 1.00 91.12 86 ILE A C 1
ATOM 665 O O . ILE A 1 86 ? 8.868 11.206 -22.803 1.00 91.12 86 ILE A O 1
ATOM 669 N N . MET A 1 87 ? 7.317 11.149 -21.190 1.00 89.69 87 MET A N 1
ATOM 670 C CA . MET A 1 87 ? 6.684 12.426 -21.546 1.00 89.69 87 MET A CA 1
ATOM 671 C C . MET A 1 87 ? 7.542 13.659 -21.223 1.00 89.69 87 MET A C 1
ATOM 673 O O . MET A 1 87 ? 7.186 14.776 -21.597 1.00 89.69 87 MET A O 1
ATOM 677 N N . THR A 1 88 ? 8.641 13.499 -20.481 1.00 92.06 88 THR A N 1
ATOM 678 C CA . THR A 1 88 ? 9.453 14.634 -20.039 1.00 92.06 88 THR A CA 1
ATOM 679 C C . THR A 1 88 ? 10.614 14.905 -20.993 1.00 92.06 88 THR A C 1
ATOM 681 O O . THR A 1 88 ? 11.533 14.103 -21.117 1.00 92.06 88 THR A O 1
ATOM 684 N N . ASN A 1 89 ? 10.651 16.118 -21.551 1.00 90.31 89 ASN A N 1
ATOM 685 C CA . ASN A 1 89 ? 11.721 16.571 -22.455 1.00 90.31 89 ASN A CA 1
ATOM 686 C C . ASN A 1 89 ? 12.989 17.070 -21.736 1.00 90.31 89 ASN A C 1
ATOM 688 O O . ASN A 1 89 ? 14.001 17.364 -22.366 1.00 90.31 89 ASN A O 1
ATOM 692 N N . LYS A 1 90 ? 12.948 17.220 -20.408 1.00 94.56 90 LYS A N 1
ATOM 693 C CA . LYS A 1 90 ? 14.083 17.705 -19.613 1.00 94.56 90 LYS A CA 1
ATOM 694 C C . LYS A 1 90 ? 14.930 16.540 -19.115 1.00 94.56 90 LYS A C 1
ATOM 696 O O . LYS A 1 90 ? 14.495 15.787 -18.245 1.00 94.56 90 LYS A O 1
ATOM 701 N N . GLU A 1 91 ? 16.186 16.492 -19.541 1.00 93.12 91 GLU A N 1
ATOM 702 C CA . GLU A 1 91 ? 17.112 15.395 -19.225 1.00 93.12 91 GLU A CA 1
ATOM 703 C C . GLU A 1 91 ? 17.242 15.101 -17.720 1.00 93.12 91 GLU A C 1
ATOM 705 O O . GLU A 1 91 ? 17.127 13.960 -17.272 1.00 93.12 91 GLU A O 1
ATOM 710 N N . LYS A 1 92 ? 17.382 16.146 -16.893 1.00 94.44 92 LYS A N 1
ATOM 711 C CA . LYS A 1 92 ? 17.485 15.990 -15.429 1.00 94.44 92 LYS A CA 1
ATOM 712 C C . LYS A 1 92 ? 16.237 15.355 -14.810 1.00 94.44 92 LYS A C 1
ATOM 714 O O . LYS A 1 92 ? 16.339 14.567 -13.871 1.00 94.44 92 LYS A O 1
ATOM 719 N N . GLU A 1 93 ? 15.054 15.714 -15.302 1.00 94.69 93 GLU A N 1
ATOM 720 C CA . GLU A 1 93 ? 13.794 15.153 -14.810 1.00 94.69 93 GLU A CA 1
ATOM 721 C C . GLU A 1 93 ? 13.582 13.727 -15.333 1.00 94.69 93 GLU A C 1
ATOM 723 O O . GLU A 1 93 ? 13.115 12.873 -14.578 1.00 94.69 93 GLU A O 1
ATOM 728 N N . LYS A 1 94 ? 14.013 13.438 -16.567 1.00 94.94 94 LYS A N 1
ATOM 729 C CA . LYS A 1 94 ? 14.013 12.089 -17.143 1.00 94.94 94 LYS A CA 1
ATOM 730 C C . LYS A 1 94 ? 14.831 11.119 -16.285 1.00 94.94 94 LYS A C 1
ATOM 732 O O . LYS A 1 94 ? 14.307 10.095 -15.852 1.00 94.94 94 LYS A O 1
ATOM 737 N N . ILE A 1 95 ? 16.063 11.492 -15.925 1.00 96.19 95 ILE A N 1
ATOM 738 C CA . ILE A 1 95 ? 16.928 10.704 -15.024 1.00 96.19 95 ILE A CA 1
ATOM 739 C C . ILE A 1 95 ? 16.257 10.487 -13.660 1.00 96.19 95 ILE A C 1
ATOM 741 O O . ILE A 1 95 ? 16.254 9.376 -13.130 1.00 96.19 95 ILE A O 1
ATOM 745 N N . LYS A 1 96 ? 15.637 11.529 -13.093 1.00 97.19 96 LYS A N 1
ATOM 746 C CA . LYS A 1 96 ? 14.929 11.442 -11.807 1.00 97.19 96 LYS A CA 1
ATOM 747 C C . LYS A 1 96 ? 13.783 10.429 -11.844 1.00 97.19 96 LYS A C 1
ATOM 749 O O . LYS A 1 96 ? 13.640 9.642 -10.908 1.00 97.19 96 LYS A O 1
ATOM 754 N N . TRP A 1 97 ? 12.945 10.461 -12.879 1.00 97.06 97 TRP A N 1
ATOM 755 C CA . TRP A 1 97 ? 11.844 9.506 -13.020 1.00 97.06 97 TRP A CA 1
ATOM 756 C C . TRP A 1 97 ? 12.349 8.094 -13.298 1.00 97.06 97 TRP A C 1
ATOM 758 O O . TRP A 1 97 ? 11.806 7.151 -12.722 1.00 97.06 97 TRP A O 1
ATOM 768 N N . LYS A 1 98 ? 13.442 7.966 -14.063 1.00 95.50 98 LYS A N 1
ATOM 769 C CA . LYS A 1 98 ? 14.121 6.691 -14.299 1.00 95.50 98 LYS A CA 1
ATOM 770 C C . LYS A 1 98 ? 14.527 5.998 -13.004 1.00 95.50 98 LYS A C 1
ATOM 772 O O . LYS A 1 98 ? 14.113 4.870 -12.757 1.00 95.50 98 LYS A O 1
ATOM 777 N N . ILE A 1 99 ? 15.240 6.711 -12.134 1.00 96.62 99 ILE A N 1
ATOM 778 C CA . ILE A 1 99 ? 15.648 6.190 -10.822 1.00 96.62 99 ILE A CA 1
ATOM 779 C C . ILE A 1 99 ? 14.419 5.776 -9.999 1.00 96.62 99 ILE A C 1
ATOM 781 O O . ILE A 1 99 ? 14.386 4.686 -9.434 1.00 96.62 99 ILE A O 1
ATOM 785 N N . LYS A 1 100 ? 13.369 6.608 -9.973 1.00 96.75 100 LYS A N 1
ATOM 786 C CA . LYS A 1 100 ? 12.163 6.334 -9.178 1.00 96.75 100 LYS A CA 1
ATOM 787 C C . LYS A 1 100 ? 11.425 5.063 -9.588 1.00 96.75 100 LYS A C 1
ATOM 789 O O . LYS A 1 100 ? 11.058 4.285 -8.706 1.00 96.75 100 LYS A O 1
ATOM 794 N N . TYR A 1 101 ? 11.150 4.860 -10.880 1.00 96.44 101 TYR A N 1
ATOM 795 C CA . TYR A 1 101 ? 10.421 3.655 -11.283 1.00 96.44 101 TYR A CA 1
ATOM 796 C C . TYR A 1 101 ? 11.297 2.406 -11.115 1.00 96.44 101 TYR A C 1
ATOM 798 O O . TYR A 1 101 ? 10.780 1.377 -10.690 1.00 96.44 101 TYR A O 1
ATOM 806 N N . GLN A 1 102 ? 12.613 2.499 -11.347 1.00 96.19 102 GLN A N 1
ATOM 807 C CA . GLN A 1 102 ? 13.546 1.388 -11.124 1.00 96.19 102 GLN A CA 1
ATOM 808 C C . GLN A 1 102 ? 13.624 0.991 -9.642 1.00 96.19 102 GLN A C 1
ATOM 810 O O . GLN A 1 102 ? 13.548 -0.194 -9.313 1.00 96.19 102 GLN A O 1
ATOM 815 N N . ASP A 1 103 ? 13.671 1.959 -8.723 1.00 96.56 103 ASP A N 1
ATOM 816 C CA . ASP A 1 103 ? 13.621 1.683 -7.283 1.00 96.56 103 ASP A CA 1
ATOM 817 C C . ASP A 1 103 ? 12.307 1.016 -6.862 1.00 96.56 103 ASP A C 1
ATOM 819 O O . ASP A 1 103 ? 12.305 0.103 -6.030 1.00 96.56 103 ASP A O 1
ATOM 823 N N . LYS A 1 104 ? 11.181 1.426 -7.457 1.00 96.69 104 LYS A N 1
ATOM 824 C CA . LYS A 1 104 ? 9.881 0.783 -7.224 1.00 96.69 104 LYS A CA 1
ATOM 825 C C . LYS A 1 104 ? 9.847 -0.648 -7.755 1.00 96.69 104 LYS A C 1
ATOM 827 O O . LYS A 1 104 ? 9.337 -1.515 -7.051 1.00 96.69 104 LYS A O 1
ATOM 832 N N . ILE A 1 105 ? 10.410 -0.905 -8.938 1.00 96.88 105 ILE A N 1
ATOM 833 C CA . ILE A 1 105 ? 10.552 -2.256 -9.503 1.00 96.88 105 ILE A CA 1
ATOM 834 C C . ILE A 1 105 ? 11.351 -3.141 -8.545 1.00 96.88 105 ILE A C 1
ATOM 836 O O . ILE A 1 105 ? 10.889 -4.220 -8.174 1.00 96.88 105 ILE A O 1
ATOM 840 N N . ARG A 1 106 ? 12.503 -2.663 -8.065 1.00 95.19 106 ARG A N 1
ATOM 841 C CA . ARG A 1 106 ? 13.340 -3.386 -7.098 1.00 95.19 106 ARG A CA 1
ATOM 842 C C . ARG A 1 106 ? 12.611 -3.652 -5.780 1.00 95.19 106 ARG A C 1
ATOM 844 O O . ARG A 1 106 ? 12.668 -4.765 -5.261 1.00 95.19 106 ARG A O 1
ATOM 851 N N . SER A 1 107 ? 11.922 -2.647 -5.240 1.00 94.81 107 SER A N 1
ATOM 852 C CA . SER A 1 107 ? 11.152 -2.773 -3.997 1.00 94.81 107 SER A CA 1
ATOM 853 C C . SER A 1 107 ? 10.033 -3.808 -4.133 1.00 94.81 107 SER A C 1
ATOM 855 O O . SER A 1 107 ? 9.959 -4.741 -3.335 1.00 94.81 107 SER A O 1
ATOM 857 N N . LEU A 1 108 ? 9.222 -3.699 -5.191 1.00 94.62 108 LEU A N 1
ATOM 858 C CA . LEU A 1 108 ? 8.135 -4.634 -5.468 1.00 94.62 108 LEU A CA 1
ATOM 859 C C . LEU A 1 108 ? 8.663 -6.059 -5.660 1.00 94.62 108 LEU A C 1
ATOM 861 O O . LEU A 1 108 ? 8.143 -6.986 -5.051 1.00 94.62 108 LEU A O 1
ATOM 865 N N . SER A 1 109 ? 9.734 -6.229 -6.435 1.00 94.31 109 SER A N 1
ATOM 866 C CA . SER A 1 109 ? 10.331 -7.546 -6.689 1.00 94.31 109 SER A CA 1
ATOM 867 C C . SER A 1 109 ? 10.778 -8.218 -5.393 1.00 94.31 109 SER A C 1
ATOM 869 O O . SER A 1 109 ? 10.472 -9.381 -5.160 1.00 94.31 109 SER A O 1
ATOM 871 N N . ARG A 1 110 ? 11.403 -7.463 -4.482 1.00 91.25 110 ARG A N 1
ATOM 872 C CA . ARG A 1 110 ? 11.797 -7.966 -3.156 1.00 91.25 110 ARG A CA 1
ATOM 873 C C . ARG A 1 110 ? 10.619 -8.270 -2.232 1.00 91.25 110 ARG A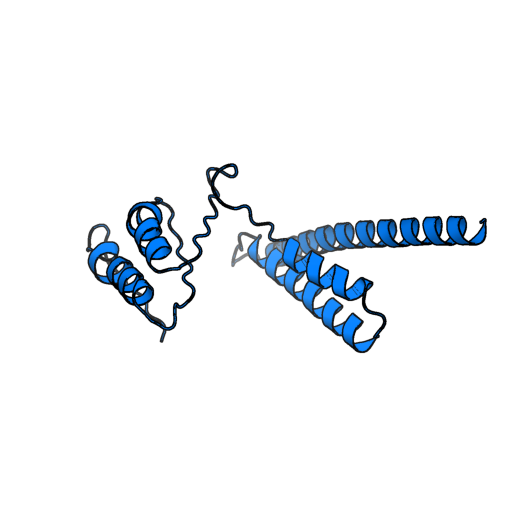 C 1
ATOM 875 O O . ARG A 1 110 ? 10.779 -9.096 -1.338 1.00 91.25 110 ARG A O 1
ATOM 882 N N . MET A 1 111 ? 9.485 -7.590 -2.402 1.00 91.19 111 MET A N 1
ATOM 883 C CA . MET A 1 111 ? 8.258 -7.856 -1.641 1.00 91.19 111 MET A CA 1
ATOM 884 C C . MET A 1 111 ? 7.530 -9.115 -2.117 1.00 91.19 111 MET A C 1
ATOM 886 O O . MET A 1 111 ? 6.865 -9.759 -1.314 1.00 91.19 111 MET A O 1
ATOM 890 N N . LEU A 1 112 ? 7.636 -9.457 -3.403 1.00 89.75 112 LEU A N 1
ATOM 891 C CA . LEU A 1 112 ? 6.944 -10.604 -4.001 1.00 89.75 112 LEU A CA 1
ATOM 892 C C . LEU A 1 112 ? 7.598 -11.955 -3.675 1.00 89.75 112 LEU A C 1
ATOM 894 O O . LEU A 1 112 ? 7.013 -13.001 -3.941 1.00 89.75 112 LEU A O 1
ATOM 898 N N . ILE A 1 113 ? 8.803 -11.946 -3.108 1.00 89.75 113 ILE A N 1
ATOM 899 C CA . ILE A 1 113 ? 9.576 -13.157 -2.836 1.00 89.75 113 ILE A CA 1
ATOM 900 C C . ILE A 1 113 ? 9.332 -13.610 -1.405 1.00 89.75 113 ILE A C 1
ATOM 902 O O . ILE A 1 113 ? 9.509 -12.845 -0.455 1.00 89.75 113 ILE A O 1
ATOM 906 N N . ASN A 1 114 ? 8.999 -14.890 -1.250 1.00 85.88 114 ASN A N 1
ATOM 907 C CA . ASN A 1 114 ? 9.031 -15.544 0.048 1.00 85.88 114 ASN A CA 1
ATOM 908 C C . ASN A 1 114 ? 10.489 -15.830 0.426 1.00 85.88 114 ASN A C 1
ATOM 910 O O . ASN A 1 114 ? 11.058 -16.837 0.009 1.00 85.88 114 ASN A O 1
ATOM 914 N N . LYS A 1 115 ? 11.111 -14.897 1.148 1.00 85.00 115 LYS A N 1
ATOM 915 C CA . LYS A 1 115 ? 12.543 -14.952 1.444 1.00 85.00 115 LYS A CA 1
ATOM 916 C C . LYS A 1 115 ? 12.883 -16.166 2.302 1.00 85.00 115 LYS A C 1
ATOM 918 O O . LYS A 1 115 ? 12.393 -16.277 3.424 1.00 85.00 115 LYS A O 1
ATOM 923 N N . ASN A 1 116 ? 13.790 -17.004 1.811 1.00 86.12 116 ASN A N 1
ATOM 924 C CA . ASN A 1 116 ? 14.462 -18.003 2.634 1.00 86.12 116 ASN A CA 1
ATOM 925 C C . ASN A 1 116 ? 15.758 -17.397 3.211 1.00 86.12 116 ASN A C 1
ATOM 927 O O . ASN A 1 116 ? 16.660 -17.104 2.429 1.00 86.12 116 ASN A O 1
ATOM 931 N N . PRO A 1 117 ? 15.888 -17.184 4.534 1.00 84.12 117 PRO A N 1
ATOM 932 C CA . PRO A 1 117 ? 17.073 -16.551 5.121 1.00 84.12 117 PRO A CA 1
ATOM 933 C C . PRO A 1 117 ? 18.379 -17.299 4.844 1.00 84.12 117 PRO A C 1
ATOM 935 O O . PRO A 1 117 ? 19.437 -16.681 4.808 1.00 84.12 117 PRO A O 1
ATOM 938 N N . GLU A 1 118 ? 18.301 -18.614 4.653 1.00 86.38 118 GLU A N 1
ATOM 939 C CA . GLU A 1 118 ? 19.461 -19.473 4.408 1.00 86.38 118 GLU A CA 1
ATOM 940 C C . GLU A 1 118 ? 19.913 -19.442 2.945 1.00 86.38 118 GLU A C 1
ATOM 942 O O . GLU A 1 118 ? 20.994 -19.927 2.620 1.00 86.38 118 GLU A O 1
ATOM 947 N N . ASP A 1 119 ? 19.098 -18.857 2.064 1.00 87.88 119 ASP A N 1
ATOM 948 C CA . ASP A 1 119 ? 19.275 -18.953 0.625 1.00 87.88 119 ASP A CA 1
ATOM 949 C C . ASP A 1 119 ? 19.225 -17.587 -0.073 1.00 87.88 119 ASP A C 1
ATOM 951 O O . ASP A 1 119 ? 18.315 -17.236 -0.832 1.00 87.88 119 ASP A O 1
ATOM 955 N N . GLU A 1 120 ? 20.229 -16.767 0.235 1.00 90.00 120 GLU A N 1
ATOM 956 C CA . GLU A 1 120 ? 20.369 -15.417 -0.312 1.00 90.00 120 GLU A CA 1
ATOM 957 C C . GLU A 1 120 ? 20.526 -15.420 -1.838 1.00 90.00 120 GLU A C 1
ATOM 959 O O . GLU A 1 120 ? 19.955 -14.563 -2.517 1.00 90.00 120 GLU A O 1
ATOM 964 N N . PHE A 1 121 ? 21.227 -16.418 -2.388 1.00 91.62 121 PHE A N 1
ATOM 965 C CA . PHE A 1 121 ? 21.438 -16.537 -3.828 1.00 91.62 121 PHE A CA 1
ATOM 966 C C . PHE A 1 121 ? 20.117 -16.700 -4.585 1.00 91.62 121 PHE A C 1
ATOM 968 O O . PHE A 1 121 ? 19.861 -15.954 -5.536 1.00 91.62 121 PHE A O 1
ATOM 975 N N . TRP A 1 122 ? 19.261 -17.640 -4.170 1.00 91.38 122 TRP A N 1
ATOM 976 C CA . TRP A 1 122 ? 17.987 -17.868 -4.852 1.00 91.38 122 TRP A CA 1
ATOM 977 C C . TRP A 1 122 ? 17.002 -16.714 -4.628 1.00 91.38 122 TRP A C 1
ATOM 979 O O . TRP A 1 122 ? 16.261 -16.358 -5.552 1.00 91.38 122 TRP A O 1
ATOM 989 N N . ASN A 1 123 ? 17.045 -16.051 -3.467 1.00 91.00 123 ASN A N 1
ATOM 990 C CA . ASN A 1 123 ? 16.256 -14.842 -3.219 1.00 91.00 123 ASN A CA 1
ATOM 991 C C . ASN A 1 123 ? 16.641 -13.694 -4.166 1.00 91.00 123 ASN A C 1
ATOM 993 O O . ASN A 1 123 ? 15.769 -13.095 -4.799 1.00 91.00 123 ASN A O 1
ATOM 997 N N . GLU A 1 124 ? 17.930 -13.366 -4.280 1.00 91.38 124 GLU A N 1
ATOM 998 C CA . GLU A 1 124 ? 18.372 -12.268 -5.146 1.00 91.38 124 GLU A CA 1
ATOM 999 C C . GLU A 1 124 ? 18.199 -12.621 -6.627 1.00 91.38 124 GLU A C 1
ATOM 1001 O O . GLU A 1 124 ? 17.683 -11.802 -7.388 1.00 91.38 124 GLU A O 1
ATOM 1006 N N . SER A 1 125 ? 18.496 -13.859 -7.033 1.00 93.06 125 SER A N 1
ATOM 1007 C CA . SER A 1 125 ? 18.290 -14.312 -8.416 1.00 93.06 125 SER A CA 1
ATOM 1008 C C . SER A 1 125 ? 16.822 -14.210 -8.839 1.00 93.06 125 SER A C 1
ATOM 1010 O O . SER A 1 125 ? 16.514 -13.675 -9.904 1.00 93.06 125 SER A O 1
ATOM 1012 N N . THR A 1 126 ? 15.892 -14.637 -7.977 1.00 94.12 126 THR A N 1
ATOM 1013 C CA . THR A 1 126 ? 14.448 -14.507 -8.236 1.00 94.12 126 THR A CA 1
ATOM 1014 C C . THR A 1 126 ? 14.040 -13.039 -8.357 1.00 94.12 126 THR A C 1
ATOM 1016 O O . THR A 1 126 ? 13.302 -12.669 -9.271 1.00 94.12 126 THR A O 1
ATOM 1019 N N . SER A 1 127 ? 14.565 -12.176 -7.483 1.00 94.31 127 SER A N 1
ATOM 1020 C CA . SER A 1 127 ? 14.335 -10.730 -7.550 1.00 94.31 127 SER A CA 1
ATOM 1021 C C . SER A 1 127 ? 14.804 -10.150 -8.874 1.00 94.31 127 SER A C 1
ATOM 1023 O O . SER A 1 127 ? 14.067 -9.393 -9.496 1.00 94.31 127 SER A O 1
ATOM 1025 N N . MET A 1 128 ? 15.997 -10.516 -9.337 1.00 94.44 128 MET A N 1
ATOM 1026 C CA . MET A 1 128 ? 16.537 -10.036 -10.607 1.00 94.44 128 MET A CA 1
ATOM 1027 C C . MET A 1 128 ? 15.687 -10.479 -11.801 1.00 94.44 128 MET A C 1
ATOM 1029 O O . MET A 1 128 ? 15.422 -9.666 -12.684 1.00 94.44 128 MET A O 1
ATOM 1033 N N . ILE A 1 129 ? 15.206 -11.726 -11.808 1.00 96.25 129 ILE A N 1
ATOM 1034 C CA . ILE A 1 129 ? 14.324 -12.232 -12.869 1.00 96.25 129 ILE A CA 1
ATOM 1035 C C . ILE A 1 129 ? 13.012 -11.439 -12.907 1.00 96.25 129 ILE A C 1
ATOM 1037 O O . ILE A 1 129 ? 12.612 -10.975 -13.973 1.00 96.25 129 ILE A O 1
ATOM 1041 N N . ILE A 1 130 ? 12.366 -11.219 -11.756 1.00 95.94 130 ILE A N 1
ATOM 1042 C CA . ILE A 1 130 ? 11.124 -10.430 -11.682 1.00 95.94 130 ILE A CA 1
ATOM 1043 C C . ILE A 1 130 ? 11.364 -8.997 -12.176 1.00 95.94 130 ILE A C 1
ATOM 1045 O O . ILE A 1 130 ? 10.571 -8.480 -12.963 1.00 95.94 130 ILE A O 1
ATOM 1049 N N . GLN A 1 131 ? 12.471 -8.368 -11.766 1.00 96.69 131 GLN A N 1
ATOM 1050 C CA . GLN A 1 131 ? 12.836 -7.029 -12.238 1.00 96.69 131 GLN A CA 1
ATOM 1051 C C . GLN A 1 131 ? 13.003 -7.002 -13.762 1.00 96.69 131 GLN A C 1
ATOM 1053 O O . GLN A 1 131 ? 12.456 -6.111 -14.409 1.00 96.69 131 GLN A O 1
ATOM 1058 N N . GLY A 1 132 ? 13.703 -7.988 -14.331 1.00 96.94 132 GLY A N 1
ATOM 1059 C CA . GLY A 1 132 ? 13.904 -8.118 -15.774 1.00 96.94 132 GLY A CA 1
ATOM 1060 C C . GLY A 1 132 ? 12.594 -8.278 -16.545 1.00 96.94 132 GLY A C 1
ATOM 1061 O O . GLY A 1 132 ? 12.394 -7.598 -17.545 1.00 96.94 132 GLY A O 1
ATOM 1062 N N . ILE A 1 133 ? 11.664 -9.097 -16.044 1.00 96.75 133 ILE A N 1
ATOM 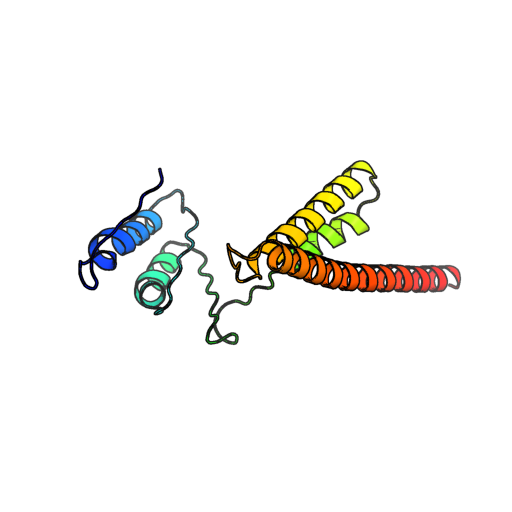1063 C CA . ILE A 1 133 ? 10.338 -9.271 -16.657 1.00 96.75 133 ILE A CA 1
ATOM 1064 C C . ILE A 1 133 ? 9.556 -7.953 -16.650 1.00 96.75 133 ILE A C 1
ATOM 1066 O O . ILE A 1 133 ? 8.990 -7.570 -17.671 1.00 96.75 133 ILE A O 1
ATOM 1070 N N . ILE A 1 134 ? 9.524 -7.241 -15.518 1.00 96.56 134 ILE A N 1
ATOM 1071 C CA . ILE A 1 134 ? 8.800 -5.965 -15.431 1.00 96.56 134 ILE A CA 1
ATOM 1072 C C . ILE A 1 134 ? 9.421 -4.929 -16.374 1.00 96.56 134 ILE A C 1
ATOM 1074 O O . ILE A 1 134 ? 8.686 -4.222 -17.056 1.00 96.56 134 ILE A O 1
ATOM 1078 N N . LEU A 1 135 ? 10.753 -4.848 -16.438 1.00 95.69 135 LEU A N 1
ATOM 1079 C CA . LEU A 1 135 ? 11.452 -3.946 -17.356 1.00 95.69 135 LEU A CA 1
ATOM 1080 C C . LEU A 1 135 ? 11.143 -4.274 -18.819 1.00 95.69 135 LEU A C 1
ATOM 1082 O O . LEU A 1 135 ? 10.778 -3.367 -19.557 1.00 95.69 135 LEU A O 1
ATOM 1086 N N . ALA A 1 136 ? 11.179 -5.551 -19.207 1.00 95.94 136 ALA A N 1
ATOM 1087 C CA . ALA A 1 136 ? 10.857 -5.977 -20.569 1.00 95.94 136 ALA A CA 1
ATOM 1088 C C . ALA A 1 136 ? 9.425 -5.590 -20.983 1.00 95.94 136 ALA A C 1
ATOM 1090 O O . ALA A 1 136 ? 9.199 -5.158 -22.109 1.00 95.94 136 ALA A O 1
ATOM 1091 N N . ILE A 1 137 ? 8.455 -5.688 -20.064 1.00 94.50 137 ILE A N 1
ATOM 1092 C CA . ILE A 1 137 ? 7.072 -5.241 -20.309 1.00 94.50 137 ILE A CA 1
ATOM 1093 C C . ILE A 1 137 ? 7.007 -3.724 -20.539 1.00 94.50 137 ILE A C 1
ATOM 1095 O O . ILE A 1 137 ? 6.228 -3.258 -21.369 1.00 94.50 137 ILE A O 1
ATOM 1099 N N . LEU A 1 138 ? 7.788 -2.940 -19.792 1.00 94.31 138 LEU A N 1
ATOM 1100 C CA . LEU A 1 138 ? 7.820 -1.485 -19.951 1.00 94.31 138 LEU A CA 1
ATOM 1101 C C . LEU A 1 138 ? 8.498 -1.073 -21.262 1.00 94.31 138 LEU A C 1
ATOM 1103 O O . LEU A 1 138 ? 7.984 -0.191 -21.942 1.00 94.31 138 LEU A O 1
ATOM 1107 N N . GLU A 1 139 ? 9.600 -1.724 -21.632 1.00 89.81 139 GLU A N 1
ATOM 1108 C CA . GLU A 1 139 ? 10.309 -1.477 -22.895 1.00 89.81 139 GLU A CA 1
ATOM 1109 C C . GLU A 1 139 ? 9.423 -1.795 -24.109 1.00 89.81 139 GLU A C 1
ATOM 1111 O O . GLU A 1 139 ? 9.262 -0.944 -24.981 1.00 89.81 139 GLU A O 1
ATOM 1116 N N . ASP A 1 140 ? 8.729 -2.942 -24.111 1.00 92.38 140 ASP A N 1
ATOM 1117 C CA . ASP A 1 140 ? 7.742 -3.278 -25.154 1.00 92.38 140 ASP A CA 1
ATOM 1118 C C . ASP A 1 140 ? 6.623 -2.220 -25.255 1.00 92.38 140 ASP A C 1
ATOM 1120 O O . ASP A 1 140 ? 6.115 -1.918 -26.339 1.00 92.38 140 ASP A O 1
ATOM 1124 N N . TYR A 1 141 ? 6.239 -1.615 -24.129 1.00 89.50 141 TYR A N 1
ATOM 1125 C CA . TYR A 1 141 ? 5.253 -0.538 -24.117 1.00 89.50 141 TYR A CA 1
ATOM 1126 C C . TYR A 1 141 ? 5.796 0.781 -24.696 1.00 89.50 141 TYR A C 1
ATOM 1128 O O . TYR A 1 141 ? 5.079 1.467 -25.427 1.00 89.50 141 TYR A O 1
ATOM 1136 N N . GLU A 1 142 ? 7.048 1.141 -24.404 1.00 88.94 142 GLU A N 1
ATOM 1137 C CA . GLU A 1 142 ? 7.711 2.323 -24.975 1.00 88.94 142 GLU A CA 1
ATOM 1138 C C . GLU A 1 142 ? 7.891 2.200 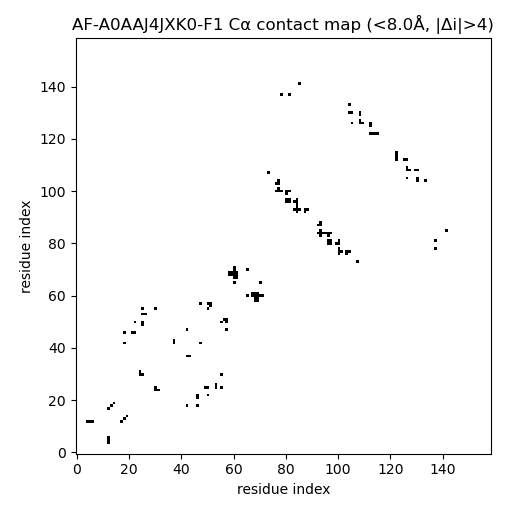-26.490 1.00 88.94 142 GLU A C 1
ATOM 1140 O O . GLU A 1 142 ? 7.554 3.137 -27.216 1.00 88.94 142 GLU A O 1
ATOM 1145 N N . ASP A 1 143 ? 8.297 1.029 -26.982 1.00 87.56 143 ASP A N 1
ATOM 1146 C CA . ASP A 1 143 ? 8.416 0.761 -28.418 1.00 87.56 143 ASP A CA 1
ATOM 1147 C C . ASP A 1 143 ? 7.079 0.949 -29.149 1.00 87.56 143 ASP A C 1
ATOM 1149 O O . ASP A 1 143 ? 7.020 1.563 -30.220 1.00 87.56 143 ASP A O 1
ATOM 1153 N N . LYS A 1 144 ? 5.975 0.483 -28.549 1.00 87.50 144 LYS A N 1
ATOM 1154 C CA . LYS A 1 144 ? 4.619 0.677 -29.089 1.00 87.50 144 LYS A CA 1
ATOM 1155 C C . LYS A 1 144 ? 4.214 2.148 -29.139 1.00 87.50 144 LYS A C 1
ATOM 1157 O O . LYS A 1 144 ? 3.638 2.575 -30.139 1.00 87.50 144 LYS A O 1
ATOM 1162 N N . ILE A 1 145 ? 4.513 2.927 -28.097 1.00 84.69 145 ILE A N 1
ATOM 1163 C CA . ILE A 1 145 ? 4.239 4.372 -28.089 1.00 84.69 145 ILE A CA 1
ATOM 1164 C C . ILE A 1 145 ? 5.029 5.069 -29.197 1.00 84.69 145 ILE A C 1
ATOM 1166 O O . ILE A 1 145 ? 4.451 5.816 -29.984 1.00 84.69 145 ILE A O 1
ATOM 1170 N N . ASN A 1 146 ? 6.332 4.802 -29.281 1.00 83.12 146 ASN A N 1
ATOM 1171 C CA . ASN A 1 146 ? 7.209 5.439 -30.259 1.00 83.12 146 ASN A CA 1
ATOM 1172 C C . ASN A 1 146 ? 6.766 5.130 -31.695 1.00 83.12 146 ASN A C 1
ATOM 1174 O O . ASN A 1 146 ? 6.721 6.026 -32.536 1.00 83.12 146 ASN A O 1
ATOM 1178 N N . LYS A 1 147 ? 6.360 3.883 -31.965 1.00 84.12 147 LYS A N 1
ATOM 1179 C CA . LYS A 1 147 ? 5.838 3.481 -33.275 1.00 84.12 147 LYS A CA 1
ATOM 1180 C C . LYS A 1 147 ?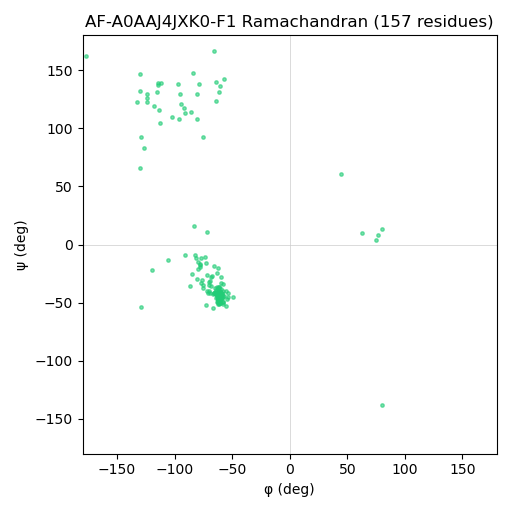 4.529 4.189 -33.632 1.00 84.12 147 LYS A C 1
ATOM 1182 O O . LYS A 1 147 ? 4.373 4.609 -34.774 1.00 84.12 147 LYS A O 1
ATOM 1187 N N . ASN A 1 148 ? 3.610 4.338 -32.676 1.00 78.88 148 ASN A N 1
ATOM 1188 C CA . ASN A 1 148 ? 2.350 5.050 -32.902 1.00 78.88 148 ASN A CA 1
ATOM 1189 C C . ASN A 1 148 ? 2.579 6.540 -33.181 1.00 78.88 148 ASN A C 1
ATOM 1191 O O . ASN A 1 148 ? 1.974 7.071 -34.104 1.00 78.88 148 ASN A O 1
ATOM 1195 N N . ASN A 1 149 ? 3.483 7.191 -32.444 1.00 77.38 149 ASN A N 1
ATOM 1196 C CA . ASN A 1 149 ? 3.824 8.596 -32.684 1.00 77.38 149 ASN A CA 1
ATOM 1197 C C . ASN A 1 149 ? 4.409 8.807 -34.091 1.00 77.38 149 ASN A C 1
ATOM 1199 O O . ASN A 1 149 ? 4.003 9.741 -34.774 1.00 77.38 149 ASN A O 1
ATOM 1203 N N . LEU A 1 150 ? 5.285 7.903 -34.554 1.00 74.06 150 LEU A N 1
ATOM 1204 C CA . LEU A 1 150 ? 5.822 7.947 -35.921 1.00 74.06 150 LEU A CA 1
ATOM 1205 C C . LEU A 1 150 ? 4.728 7.851 -36.994 1.00 74.06 150 LEU A C 1
ATOM 1207 O O . LEU A 1 150 ? 4.810 8.530 -38.013 1.00 74.06 150 LEU A O 1
ATOM 1211 N N . ILE A 1 151 ? 3.730 6.983 -36.796 1.00 77.44 151 ILE A N 1
ATOM 1212 C CA . ILE A 1 151 ? 2.623 6.826 -37.752 1.00 77.44 151 ILE A CA 1
ATOM 1213 C C . ILE A 1 151 ? 1.813 8.125 -37.831 1.00 77.44 151 ILE A C 1
ATOM 1215 O O . ILE A 1 151 ? 1.566 8.606 -38.934 1.00 77.44 151 ILE A O 1
ATOM 1219 N N . THR A 1 152 ? 1.481 8.726 -36.685 1.00 76.12 152 THR A N 1
ATOM 1220 C CA . THR A 1 152 ? 0.758 10.006 -36.628 1.00 76.12 152 THR A CA 1
ATOM 1221 C C . THR A 1 152 ? 1.527 11.135 -37.324 1.00 76.12 152 THR A C 1
ATOM 1223 O O . THR A 1 152 ? 0.943 11.869 -38.114 1.00 76.12 152 THR A O 1
ATOM 1226 N N . GLU A 1 153 ? 2.842 11.252 -37.105 1.00 75.19 153 GLU A N 1
ATOM 1227 C CA . GLU A 1 153 ? 3.677 12.274 -37.765 1.00 75.19 153 GLU A CA 1
ATOM 1228 C C . GLU A 1 153 ? 3.698 12.119 -39.299 1.00 75.19 153 GLU A C 1
ATOM 1230 O O . GLU A 1 153 ? 3.666 13.109 -40.036 1.00 75.19 153 GLU A O 1
ATOM 1235 N N . ILE A 1 154 ? 3.720 10.880 -39.805 1.00 76.06 154 ILE A N 1
ATOM 1236 C CA . ILE A 1 154 ? 3.661 10.600 -41.248 1.00 76.06 154 ILE A CA 1
ATOM 1237 C C . ILE A 1 154 ? 2.292 10.996 -41.824 1.00 76.06 154 ILE A C 1
ATOM 1239 O O . ILE A 1 154 ? 2.240 11.597 -42.896 1.00 76.06 154 ILE A O 1
ATOM 1243 N N . GLU A 1 155 ? 1.196 10.692 -41.124 1.00 81.75 155 GLU A N 1
ATOM 1244 C CA . GLU A 1 155 ? -0.166 11.063 -41.538 1.00 81.75 155 GLU A CA 1
ATOM 1245 C C . GLU A 1 155 ? -0.381 12.586 -41.558 1.00 81.75 155 GLU A C 1
ATOM 1247 O O . GLU A 1 155 ? -1.033 13.099 -42.468 1.00 81.75 155 GLU A O 1
ATOM 1252 N N . GLU A 1 156 ? 0.200 13.321 -40.606 1.00 77.94 156 GLU A N 1
ATOM 1253 C CA . GLU A 1 156 ? 0.167 14.790 -40.576 1.00 77.94 156 GLU A CA 1
ATOM 1254 C C . GLU A 1 156 ? 0.995 15.429 -41.700 1.00 77.94 156 GLU A C 1
ATOM 1256 O O . GLU A 1 156 ? 0.634 16.493 -42.188 1.00 77.94 156 GLU A O 1
ATOM 1261 N N . THR A 1 157 ? 2.081 14.785 -42.141 1.00 76.19 157 THR A N 1
ATOM 1262 C CA . THR A 1 157 ? 2.952 15.305 -43.214 1.00 76.19 157 THR A CA 1
ATOM 1263 C C . THR A 1 157 ? 2.376 15.066 -44.620 1.00 76.19 157 THR A C 1
ATOM 1265 O O . THR A 1 157 ? 2.781 15.722 -45.579 1.00 76.19 157 THR A O 1
ATOM 1268 N N . LEU A 1 158 ? 1.461 14.101 -44.765 1.00 75.00 158 LEU A N 1
ATOM 1269 C CA . LEU A 1 158 ? 0.835 13.726 -46.041 1.00 75.00 158 LEU A CA 1
ATOM 1270 C C . LEU A 1 158 ? -0.470 14.489 -46.351 1.00 75.00 158 LEU A C 1
ATOM 1272 O O . LEU A 1 158 ? -0.966 14.370 -47.474 1.00 75.00 158 LEU A O 1
ATOM 1276 N N . ASN A 1 159 ? -1.005 15.254 -45.393 1.00 59.69 159 ASN A N 1
ATOM 1277 C CA . ASN A 1 159 ? -2.159 16.153 -45.552 1.00 59.69 159 ASN A CA 1
ATOM 1278 C C . ASN A 1 159 ? -1.728 17.617 -45.706 1.00 59.69 159 ASN A C 1
ATOM 1280 O O . ASN A 1 159 ? -2.501 18.376 -46.336 1.00 59.69 159 ASN A O 1
#

Sequence (159 aa):
MHSVIVGSTASGKTQGIVLPTIYLNGKSTTKPTMIITDPKGEMYNLTSGYLAENGYKIKVIDFCNLEKGNTWNPLKLIYDDFIKMIMTNKEKEKIKWKIKYQDKIRSLSRMLINKNPEDEFWNESTSMIIQGIILAILEDYEDKINKNNLITEIEETLN

Secondary structure (DSSP, 8-state):
--------TTSSHIIIIIHHHHHHHHH-TT--------TTSHHHHHHHHHHHHTT-----B-SS-TTSB----TTHHHHHHHHHHHH---HHHHHHHHHHHHHHHHHHHHHSS---TT-HHHHHHHHHHHHHHHHHHHHHHHHHHHHHHHHHHHHHH--

Mean predicted aligned error: 6.61 Å

Radius of gyration: 22.69 Å; Cα contacts (8 Å, |Δi|>4): 87; chains: 1; bounding box: 42×37×72 Å

Solvent-accessible surface area (backbone atoms only — not comparable to full-atom values): 9627 Å² total; per-residue (Å²): 140,88,88,86,90,85,75,64,88,90,66,42,61,56,72,74,45,52,48,54,51,52,54,53,46,42,70,38,90,81,58,71,90,81,86,81,92,58,98,80,46,60,61,55,74,74,41,48,66,63,30,41,77,55,71,45,86,86,83,44,78,39,89,89,44,72,91,44,79,42,85,82,64,85,59,51,68,31,50,55,29,46,51,53,23,72,75,40,89,47,67,73,58,22,54,52,24,48,54,51,21,51,51,45,39,53,52,50,28,59,67,73,49,87,74,50,90,92,39,58,67,63,46,52,52,51,26,51,53,49,37,51,53,57,49,51,55,50,50,58,50,50,54,53,51,54,53,51,54,53,52,52,54,52,57,63,73,76,108

InterPro domains:
  IPR003688 Type IV secretion system protein TraG/VirD4 [PF02534] (2-146)
  IPR027417 P-loop containing nucleoside triphosphate hydrolase [G3DSA:3.40.50.300] (1-149)
  IPR027417 P-loop containing nucleoside triphosphate hydrolase [SSF52540] (2-142)